Protein AF-A0A2V9GC76-F1 (afdb_monomer_lite)

Structure (mmCIF, N/CA/C/O backbone):
data_AF-A0A2V9GC76-F1
#
_entry.id   AF-A0A2V9GC76-F1
#
loop_
_atom_site.group_PDB
_atom_site.id
_atom_site.type_symbol
_atom_site.label_atom_id
_atom_site.label_alt_id
_atom_site.label_comp_id
_atom_site.label_asym_id
_atom_site.label_entity_id
_atom_site.label_seq_id
_atom_site.pdbx_PDB_ins_code
_atom_site.Cartn_x
_atom_site.Cartn_y
_atom_site.Cartn_z
_atom_site.occupancy
_atom_site.B_iso_or_equiv
_atom_site.auth_seq_id
_atom_site.auth_comp_id
_atom_site.auth_asym_id
_atom_site.auth_atom_id
_atom_site.pdbx_PDB_model_num
ATOM 1 N N . MET A 1 1 ? -2.474 1.916 -22.348 1.00 70.69 1 MET A N 1
ATOM 2 C CA . MET A 1 1 ? -3.633 1.863 -21.421 1.00 70.69 1 MET A CA 1
ATOM 3 C C . MET A 1 1 ? -3.768 0.504 -20.736 1.00 70.69 1 MET A C 1
ATOM 5 O O . MET A 1 1 ? -3.993 0.505 -19.534 1.00 70.69 1 MET A O 1
ATOM 9 N N . GLY A 1 2 ? -3.584 -0.627 -21.434 1.00 88.38 2 GLY A N 1
ATOM 10 C CA . GLY A 1 2 ? -3.675 -1.970 -20.829 1.00 88.38 2 GLY A CA 1
ATOM 11 C C . GLY A 1 2 ? -2.755 -2.197 -19.623 1.00 88.38 2 GLY A C 1
ATOM 12 O O . GLY A 1 2 ? -3.207 -2.721 -18.612 1.00 88.38 2 GLY A O 1
ATOM 13 N N . ASP A 1 3 ? -1.517 -1.703 -19.677 1.00 87.31 3 ASP A N 1
ATOM 14 C CA . ASP A 1 3 ? -0.548 -1.874 -18.583 1.00 87.31 3 ASP A CA 1
ATOM 15 C C . ASP A 1 3 ? -1.008 -1.219 -17.274 1.00 87.31 3 ASP A C 1
ATOM 17 O O . ASP A 1 3 ? -0.982 -1.838 -16.213 1.00 87.31 3 ASP A O 1
ATOM 21 N N . ALA A 1 4 ? -1.512 0.015 -17.353 1.00 87.12 4 ALA A N 1
ATOM 22 C CA . ALA A 1 4 ? -2.045 0.733 -16.198 1.00 87.12 4 ALA A CA 1
ATOM 23 C C . ALA A 1 4 ? -3.303 0.058 -15.629 1.00 87.12 4 ALA A C 1
ATOM 25 O O . ALA A 1 4 ? -3.469 0.004 -14.415 1.00 87.12 4 ALA A O 1
ATOM 26 N N . MET A 1 5 ? -4.165 -0.492 -16.491 1.00 92.44 5 MET A N 1
ATOM 27 C CA . MET A 1 5 ? -5.347 -1.249 -16.059 1.00 92.44 5 MET A CA 1
ATOM 28 C C . MET A 1 5 ? -4.963 -2.551 -15.354 1.00 92.44 5 MET A C 1
ATOM 30 O O . MET A 1 5 ? -5.615 -2.935 -14.388 1.00 92.44 5 MET A O 1
ATOM 34 N N . LEU A 1 6 ? -3.892 -3.212 -15.799 1.00 90.25 6 LEU A N 1
ATOM 35 C CA . LEU A 1 6 ? -3.388 -4.417 -15.149 1.00 90.25 6 LEU A CA 1
ATOM 36 C C . LEU A 1 6 ? -2.838 -4.097 -13.756 1.00 90.25 6 LEU A C 1
ATOM 38 O O . LEU A 1 6 ? -3.185 -4.779 -12.797 1.00 90.25 6 LEU A O 1
ATOM 42 N N . VAL A 1 7 ? -2.057 -3.022 -13.620 1.00 86.62 7 VAL A N 1
ATOM 43 C CA . VAL A 1 7 ? -1.606 -2.541 -12.304 1.00 86.62 7 VAL A CA 1
ATOM 44 C C . VAL A 1 7 ? -2.808 -2.219 -11.416 1.00 86.62 7 VAL A C 1
ATOM 46 O O . VAL A 1 7 ? -2.896 -2.743 -10.311 1.00 86.62 7 VAL A O 1
ATOM 49 N N . LEU A 1 8 ? -3.771 -1.444 -11.925 1.00 89.00 8 LEU A N 1
ATOM 50 C CA . LEU A 1 8 ? -4.992 -1.081 -11.206 1.00 89.00 8 LEU A CA 1
ATOM 51 C C . LEU A 1 8 ? -5.764 -2.319 -10.722 1.00 89.00 8 LEU A C 1
ATOM 53 O O . LEU A 1 8 ? -6.174 -2.365 -9.566 1.00 89.00 8 LEU A O 1
ATOM 57 N N . ALA A 1 9 ? -5.931 -3.337 -11.568 1.00 89.31 9 ALA A N 1
ATOM 58 C CA . ALA A 1 9 ? -6.632 -4.567 -11.210 1.00 89.31 9 ALA A CA 1
ATOM 59 C C . ALA A 1 9 ? -5.942 -5.304 -10.051 1.00 89.31 9 ALA A C 1
ATOM 61 O O . ALA A 1 9 ? -6.601 -5.685 -9.083 1.00 89.31 9 ALA A O 1
ATOM 62 N N . PHE A 1 10 ? -4.614 -5.451 -10.100 1.00 84.38 10 PHE A N 1
ATOM 63 C CA . PHE A 1 10 ? -3.849 -6.051 -9.004 1.00 84.38 10 PHE A CA 1
ATOM 64 C C . PHE A 1 10 ? -3.942 -5.211 -7.724 1.00 84.38 10 PHE A C 1
ATOM 66 O O . PHE A 1 10 ? -4.183 -5.760 -6.649 1.00 84.38 10 PHE A O 1
ATOM 73 N N . THR A 1 11 ? -3.823 -3.885 -7.825 1.00 82.25 11 THR A N 1
ATOM 74 C CA . THR A 1 11 ? -3.977 -2.969 -6.687 1.00 82.25 11 THR A CA 1
ATOM 75 C C . THR A 1 11 ? -5.370 -3.091 -6.051 1.00 82.25 11 THR A C 1
ATOM 77 O O . THR A 1 11 ? -5.473 -3.155 -4.824 1.00 82.25 11 THR A O 1
ATOM 80 N N . LEU A 1 12 ? -6.436 -3.183 -6.853 1.00 85.81 12 LEU A N 1
ATOM 81 C CA . LEU A 1 12 ? -7.818 -3.334 -6.381 1.00 85.81 12 LEU A CA 1
ATOM 82 C C . LEU A 1 12 ? -8.033 -4.671 -5.667 1.00 85.81 12 LEU A C 1
ATOM 84 O O . LEU A 1 12 ? -8.543 -4.691 -4.548 1.00 85.81 12 LEU A O 1
ATOM 88 N N . VAL A 1 13 ? -7.582 -5.781 -6.259 1.00 86.38 13 VAL A N 1
ATOM 89 C CA . VAL A 1 13 ? -7.671 -7.109 -5.629 1.00 86.38 13 VAL A CA 1
ATOM 90 C C . VAL A 1 13 ? -6.883 -7.141 -4.319 1.00 86.38 13 VAL A C 1
ATOM 92 O O . VAL A 1 13 ? -7.393 -7.599 -3.297 1.00 86.38 13 VAL A O 1
ATOM 95 N N . GLY A 1 14 ? -5.667 -6.590 -4.308 1.00 79.00 14 GLY A N 1
ATOM 96 C CA . GLY A 1 14 ? -4.853 -6.492 -3.096 1.00 79.00 14 GLY A CA 1
ATOM 97 C C . GLY A 1 14 ? -5.486 -5.624 -2.001 1.00 79.00 14 GLY A C 1
ATOM 98 O O . GLY A 1 14 ? -5.254 -5.868 -0.816 1.00 79.00 14 GLY A O 1
ATOM 99 N N . SER A 1 15 ? -6.315 -4.647 -2.374 1.00 79.88 15 SER A N 1
ATOM 100 C CA . SER A 1 15 ? -7.054 -3.790 -1.434 1.00 79.88 15 SER A CA 1
ATOM 101 C C . SER A 1 15 ? 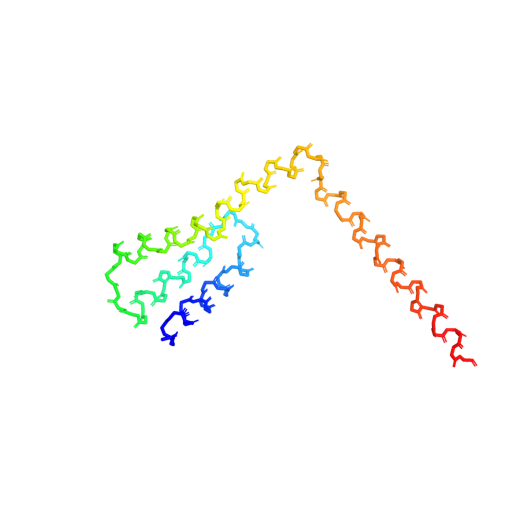-8.210 -4.519 -0.742 1.00 79.88 15 SER A C 1
ATOM 103 O O . SER A 1 15 ? -8.548 -4.187 0.389 1.00 79.88 15 SER A O 1
ATOM 105 N N . ALA A 1 16 ? -8.800 -5.545 -1.357 1.00 79.38 16 ALA A N 1
ATOM 106 C CA . ALA A 1 16 ? -9.856 -6.327 -0.705 1.00 79.38 16 ALA A CA 1
ATOM 107 C C . ALA A 1 16 ? -9.331 -7.116 0.511 1.00 79.38 16 ALA A C 1
ATOM 109 O O . ALA A 1 16 ? -10.054 -7.350 1.474 1.00 79.38 16 ALA A O 1
ATOM 110 N N . VAL A 1 17 ? -8.043 -7.473 0.499 1.00 71.94 17 VAL A N 1
ATOM 111 C CA . VAL A 1 17 ? -7.368 -8.228 1.570 1.00 71.94 17 VAL A CA 1
ATOM 112 C C . VAL A 1 17 ? -6.801 -7.293 2.658 1.00 71.94 17 VAL A C 1
ATOM 114 O O . VAL A 1 17 ? -6.127 -7.729 3.585 1.00 71.94 17 VAL A O 1
ATOM 117 N N . GLN A 1 18 ? -7.064 -5.982 2.575 1.00 72.94 18 GLN A N 1
ATOM 118 C CA . GLN A 1 18 ? -6.486 -4.965 3.465 1.00 72.94 18 GLN A CA 1
ATOM 119 C C . GLN A 1 18 ? -7.054 -4.971 4.894 1.00 72.94 18 GLN A C 1
ATOM 121 O O . GLN A 1 18 ? -6.465 -4.341 5.767 1.00 72.94 18 GLN A O 1
ATOM 126 N N . LEU A 1 19 ? -8.170 -5.666 5.139 1.00 63.53 19 LEU A N 1
ATOM 127 C CA . LEU A 1 19 ? -8.905 -5.673 6.410 1.00 63.53 19 LEU A CA 1
ATOM 128 C C . LEU A 1 19 ? -9.032 -7.119 6.928 1.00 63.53 19 LEU A C 1
ATOM 130 O O . LEU A 1 19 ? -10.000 -7.805 6.606 1.00 63.53 19 LEU A O 1
ATOM 134 N N . PRO A 1 20 ? -7.994 -7.645 7.607 1.00 58.41 20 PRO A N 1
ATOM 135 C CA . PRO A 1 20 ? -8.027 -7.811 9.069 1.00 58.41 20 PRO A CA 1
ATOM 136 C C . PRO A 1 20 ? -6.671 -7.529 9.765 1.00 58.41 20 PRO A C 1
ATOM 138 O O . PRO A 1 20 ? -6.423 -8.003 10.871 1.00 58.41 20 PRO A O 1
ATOM 141 N N . GLY A 1 21 ? -5.780 -6.750 9.146 1.00 56.06 21 GLY A N 1
ATOM 142 C CA . GLY A 1 21 ? -4.483 -6.379 9.718 1.00 56.06 21 GLY A CA 1
ATOM 143 C C . GLY A 1 21 ? -3.807 -5.278 8.902 1.00 56.06 21 GLY A C 1
ATOM 144 O O . GLY A 1 21 ? -3.936 -5.268 7.682 1.00 56.06 21 GLY A O 1
ATOM 145 N N . VAL A 1 22 ? -3.150 -4.346 9.608 1.00 60.69 22 VAL A N 1
ATOM 146 C CA . VAL A 1 22 ? -2.343 -3.203 9.126 1.00 60.69 22 VAL A CA 1
ATOM 147 C C . VAL A 1 22 ? -1.913 -3.369 7.662 1.00 60.69 22 VAL A C 1
ATOM 149 O O . VAL A 1 22 ? -1.178 -4.295 7.343 1.00 60.69 22 VAL A O 1
ATOM 152 N N . GLY A 1 23 ? -2.424 -2.503 6.781 1.00 71.25 23 GLY A N 1
ATOM 153 C CA . GLY A 1 23 ? -2.389 -2.662 5.323 1.00 71.25 23 GLY A CA 1
ATOM 154 C C . GLY A 1 23 ? -1.038 -3.015 4.667 1.00 71.25 23 GLY A C 1
ATOM 155 O O . GLY A 1 23 ? 0.032 -2.891 5.244 1.00 71.25 23 GLY A O 1
ATOM 156 N N . GLY A 1 24 ? -1.120 -3.450 3.405 1.00 77.81 24 GLY A N 1
ATOM 157 C CA . GLY A 1 24 ? -0.007 -3.890 2.553 1.00 77.81 24 GLY A CA 1
ATOM 158 C C . GLY A 1 24 ? -0.414 -4.801 1.377 1.00 77.81 24 GLY A C 1
ATOM 159 O O . GLY A 1 24 ? 0.290 -4.881 0.387 1.00 77.81 24 GLY A O 1
ATOM 160 N N . GLY A 1 25 ? -1.578 -5.454 1.401 1.00 86.38 25 GLY A N 1
ATOM 161 C CA . GLY A 1 25 ? -2.135 -6.231 0.277 1.00 86.38 25 GLY A CA 1
ATOM 162 C C . GLY A 1 25 ? -2.099 -5.541 -1.101 1.00 86.38 25 GLY A C 1
ATOM 163 O O . GLY A 1 25 ? -1.616 -6.141 -2.059 1.00 86.38 25 GLY A O 1
ATOM 164 N N . SER A 1 26 ? -2.520 -4.276 -1.222 1.00 87.12 26 SER A N 1
ATOM 165 C CA . SER A 1 26 ? -2.427 -3.532 -2.494 1.00 87.12 26 SER A CA 1
ATOM 166 C C . SER A 1 26 ? -0.983 -3.219 -2.904 1.00 87.12 26 SER A C 1
ATOM 168 O O . SER A 1 26 ? -0.654 -3.287 -4.090 1.00 87.12 26 SER A O 1
ATOM 170 N N . GLN A 1 27 ? -0.096 -2.970 -1.938 1.00 91.69 27 GLN A N 1
ATOM 171 C CA . GLN A 1 27 ? 1.345 -2.825 -2.157 1.00 91.69 27 GLN A CA 1
ATOM 172 C C . GLN A 1 27 ? 1.959 -4.134 -2.676 1.00 91.69 27 GLN A C 1
ATOM 174 O O . GLN A 1 27 ? 2.637 -4.135 -3.700 1.00 91.69 27 GLN A O 1
ATOM 179 N N . VAL A 1 28 ? 1.693 -5.259 -2.006 1.00 92.12 28 VAL A N 1
ATOM 180 C CA . VAL A 1 28 ? 2.202 -6.591 -2.371 1.00 92.12 28 VAL A CA 1
ATOM 181 C C . VAL A 1 28 ? 1.697 -6.996 -3.752 1.00 92.12 28 VAL A C 1
ATOM 183 O O . VAL A 1 28 ? 2.485 -7.438 -4.584 1.00 92.12 28 VAL A O 1
ATOM 186 N N . ALA A 1 29 ? 0.411 -6.789 -4.038 1.00 91.62 29 ALA A N 1
ATOM 187 C CA . ALA A 1 29 ? -0.152 -7.088 -5.349 1.00 91.62 29 ALA A CA 1
ATOM 188 C C . ALA A 1 29 ? 0.474 -6.224 -6.458 1.00 91.62 29 ALA A C 1
ATOM 190 O O . ALA A 1 29 ? 0.822 -6.744 -7.517 1.00 91.62 29 ALA A O 1
ATOM 191 N N . SER A 1 30 ? 0.698 -4.931 -6.199 1.00 91.38 30 SER A N 1
ATOM 192 C CA . SER A 1 30 ? 1.375 -4.029 -7.144 1.00 91.38 30 SER A CA 1
ATOM 193 C C . SER A 1 30 ? 2.841 -4.4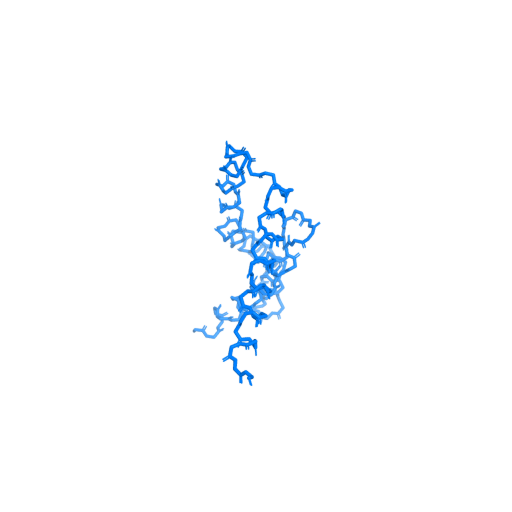29 -7.359 1.00 91.38 30 SER A C 1
ATOM 195 O O . SER A 1 30 ? 3.319 -4.452 -8.489 1.00 91.38 30 SER A O 1
ATOM 197 N N . PHE A 1 31 ? 3.550 -4.819 -6.295 1.00 95.19 31 PHE A N 1
ATOM 198 C CA . PHE A 1 31 ? 4.919 -5.335 -6.375 1.00 95.19 31 PHE A CA 1
ATOM 199 C C . PHE A 1 31 ? 5.005 -6.610 -7.222 1.00 95.19 31 PHE A C 1
ATOM 201 O O . PHE A 1 31 ? 5.906 -6.746 -8.054 1.00 95.19 31 PHE A O 1
ATOM 208 N N . LEU A 1 32 ? 4.054 -7.531 -7.050 1.00 94.06 32 LEU A N 1
ATOM 209 C CA . LEU A 1 32 ? 3.959 -8.729 -7.879 1.00 94.06 32 LEU A CA 1
ATOM 210 C C . LEU A 1 32 ? 3.712 -8.355 -9.341 1.00 94.06 32 LEU A C 1
ATOM 212 O O . LEU A 1 32 ? 4.467 -8.800 -10.196 1.00 94.06 32 LEU A O 1
ATOM 216 N N . ALA A 1 33 ? 2.761 -7.466 -9.638 1.00 94.06 33 ALA A N 1
ATOM 217 C CA . ALA A 1 33 ? 2.528 -7.009 -11.008 1.00 94.06 33 ALA A CA 1
ATOM 218 C C . ALA A 1 33 ? 3.807 -6.427 -11.647 1.00 94.06 33 ALA A C 1
ATOM 220 O O . ALA A 1 33 ? 4.195 -6.833 -12.746 1.00 94.06 33 ALA A O 1
ATOM 221 N N . TYR A 1 34 ? 4.518 -5.542 -10.941 1.00 95.44 34 TYR A N 1
ATOM 222 C CA . TYR A 1 34 ? 5.762 -4.947 -11.437 1.00 95.44 34 TYR A CA 1
ATOM 223 C C . TYR A 1 34 ? 6.872 -5.976 -11.676 1.00 95.44 34 TYR A C 1
ATOM 225 O O . TYR A 1 34 ? 7.545 -5.918 -12.704 1.00 95.44 34 TYR A O 1
ATOM 233 N N . THR A 1 35 ? 7.055 -6.940 -10.776 1.00 96.75 35 THR A N 1
ATOM 234 C CA . THR A 1 35 ? 8.164 -7.903 -10.869 1.00 96.75 35 THR A CA 1
ATOM 235 C C . THR A 1 35 ? 7.866 -9.091 -11.781 1.00 96.75 35 THR A C 1
ATOM 237 O O . THR A 1 35 ? 8.740 -9.522 -12.533 1.00 96.75 35 THR A O 1
ATOM 240 N N . THR A 1 36 ? 6.647 -9.633 -11.756 1.00 94.88 36 THR A N 1
ATOM 241 C CA . THR A 1 36 ? 6.312 -10.866 -12.482 1.00 94.88 36 THR A CA 1
ATOM 242 C C . THR A 1 36 ? 5.794 -10.599 -13.888 1.00 94.88 36 THR A C 1
ATOM 244 O O . THR A 1 36 ? 6.112 -11.367 -14.796 1.00 94.88 36 THR A O 1
ATOM 247 N N . VAL A 1 37 ? 5.017 -9.525 -14.076 1.00 94.44 37 VAL A N 1
ATOM 248 C CA . VAL A 1 37 ? 4.412 -9.178 -15.373 1.00 94.44 37 VAL A CA 1
ATOM 249 C C . VAL A 1 37 ? 5.306 -8.207 -16.130 1.00 94.44 37 VAL A C 1
ATOM 251 O O . VAL A 1 37 ? 5.715 -8.497 -17.250 1.00 94.44 37 VAL A O 1
ATOM 254 N N . PHE A 1 38 ? 5.669 -7.091 -15.496 1.00 93.69 38 PHE A N 1
ATOM 255 C CA . PHE A 1 38 ? 6.456 -6.036 -16.144 1.00 93.69 38 PHE A CA 1
ATOM 256 C C . PHE A 1 38 ? 7.971 -6.234 -16.049 1.00 93.69 38 PHE A C 1
ATOM 258 O O . PHE A 1 38 ? 8.717 -5.485 -16.673 1.00 93.69 38 PHE A O 1
ATOM 265 N N . ARG A 1 39 ? 8.431 -7.253 -15.308 1.00 95.75 39 ARG A N 1
ATOM 266 C CA . ARG A 1 39 ? 9.854 -7.618 -15.168 1.00 95.75 39 ARG A CA 1
ATOM 267 C C . ARG A 1 39 ? 10.736 -6.451 -14.701 1.00 95.75 39 ARG A C 1
ATOM 269 O O . ARG A 1 39 ? 11.911 -6.381 -15.049 1.00 95.75 39 ARG A O 1
ATOM 276 N N . VAL A 1 40 ? 10.166 -5.554 -13.898 1.00 96.31 40 VAL A N 1
ATOM 277 C CA . VAL A 1 40 ? 10.876 -4.442 -13.261 1.00 96.31 40 VAL A CA 1
ATOM 278 C C . VAL A 1 40 ? 11.807 -4.992 -12.182 1.00 96.31 40 VAL A C 1
ATOM 280 O O . VAL A 1 40 ? 11.481 -5.964 -11.493 1.00 96.31 40 VAL A O 1
ATOM 283 N N . GLU A 1 41 ? 12.967 -4.360 -12.021 1.00 97.00 41 GLU A N 1
ATOM 284 C CA . GLU A 1 41 ? 13.902 -4.686 -10.950 1.00 97.00 41 GLU A CA 1
ATOM 285 C C . GLU A 1 41 ? 13.242 -4.536 -9.570 1.00 97.00 41 GLU A C 1
ATOM 287 O O . GLU A 1 41 ? 12.463 -3.612 -9.327 1.00 97.00 41 GLU A O 1
ATOM 292 N N . LYS A 1 42 ? 13.552 -5.454 -8.649 1.00 94.31 42 LYS A N 1
ATOM 293 C CA . LYS A 1 42 ? 12.879 -5.544 -7.344 1.00 94.31 42 LYS A CA 1
ATOM 294 C C . LYS A 1 42 ? 12.996 -4.259 -6.527 1.00 94.31 42 LYS A C 1
ATOM 296 O O . LYS A 1 42 ? 12.030 -3.888 -5.872 1.00 94.31 42 LYS A O 1
ATOM 301 N N . GLU A 1 43 ? 14.140 -3.584 -6.579 1.00 96.38 43 GLU A N 1
ATOM 302 C CA . GLU A 1 43 ? 14.365 -2.343 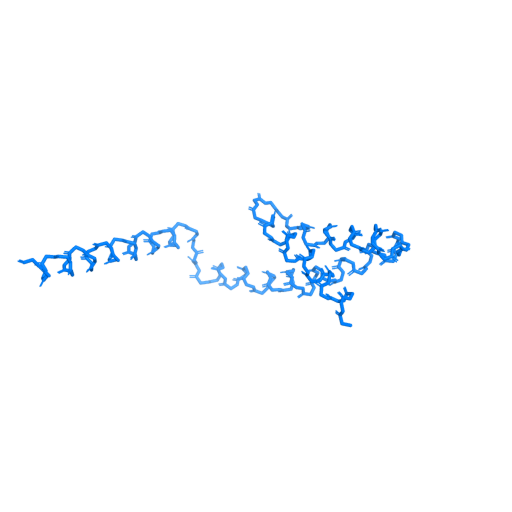-5.831 1.00 96.38 43 GLU A CA 1
ATOM 303 C C . GLU A 1 43 ? 13.411 -1.235 -6.302 1.00 96.38 43 GLU A C 1
ATOM 305 O O . GLU A 1 43 ? 12.654 -0.675 -5.506 1.00 96.38 43 GLU A O 1
ATOM 310 N N . ALA A 1 44 ? 13.353 -0.999 -7.616 1.00 96.06 44 ALA A N 1
ATOM 311 C CA . ALA A 1 44 ? 12.446 -0.024 -8.216 1.00 96.06 44 ALA A CA 1
ATOM 312 C C . ALA A 1 44 ? 10.967 -0.416 -8.047 1.00 96.06 44 ALA A C 1
ATOM 314 O O . ALA A 1 44 ? 10.128 0.430 -7.735 1.00 96.06 44 ALA A O 1
ATOM 315 N N . ALA A 1 45 ? 10.638 -1.702 -8.198 1.00 96.44 45 ALA A N 1
ATOM 316 C CA . ALA A 1 45 ? 9.282 -2.216 -8.017 1.00 96.44 45 ALA A CA 1
ATOM 317 C C . ALA A 1 45 ? 8.779 -2.049 -6.574 1.00 96.44 45 ALA A C 1
ATOM 319 O O . ALA A 1 45 ? 7.605 -1.740 -6.365 1.00 96.44 45 ALA A O 1
ATOM 320 N N . ALA A 1 46 ? 9.652 -2.247 -5.581 1.00 96.19 46 ALA A N 1
ATOM 321 C CA . ALA A 1 46 ? 9.328 -2.044 -4.172 1.00 96.19 46 ALA A CA 1
ATOM 322 C C . ALA A 1 46 ? 9.093 -0.562 -3.865 1.00 96.19 46 ALA A C 1
ATOM 324 O O . ALA A 1 46 ? 8.106 -0.221 -3.217 1.00 96.19 46 ALA A O 1
ATOM 325 N N . ALA A 1 47 ? 9.948 0.327 -4.376 1.00 96.94 47 ALA A N 1
ATOM 326 C CA . ALA A 1 47 ? 9.761 1.765 -4.211 1.00 96.94 47 ALA A CA 1
ATOM 327 C C . ALA A 1 47 ? 8.432 2.235 -4.830 1.00 96.94 47 ALA A C 1
ATOM 329 O O . ALA A 1 47 ? 7.635 2.897 -4.165 1.00 96.94 47 ALA A O 1
ATOM 330 N N . ALA A 1 48 ? 8.152 1.834 -6.074 1.00 95.50 48 ALA A N 1
ATOM 331 C CA . ALA A 1 48 ? 6.925 2.206 -6.773 1.00 95.50 48 ALA A CA 1
ATOM 332 C C . ALA A 1 48 ? 5.663 1.682 -6.069 1.00 95.50 48 ALA A C 1
ATOM 334 O O . ALA A 1 48 ? 4.683 2.417 -5.933 1.00 95.50 48 ALA A O 1
ATOM 335 N N . SER A 1 49 ? 5.679 0.437 -5.582 1.00 93.56 49 SER A N 1
ATOM 336 C CA . SER A 1 49 ? 4.526 -0.148 -4.891 1.00 93.56 49 SER A CA 1
ATOM 337 C C . SER A 1 49 ? 4.253 0.506 -3.534 1.00 93.56 49 SER A C 1
ATOM 339 O O . SER A 1 49 ? 3.089 0.719 -3.194 1.00 93.56 49 SER A O 1
ATOM 341 N N . VAL A 1 50 ? 5.298 0.881 -2.784 1.00 94.44 50 VAL A N 1
ATOM 342 C CA . VAL A 1 50 ? 5.168 1.650 -1.535 1.00 94.44 50 VAL A CA 1
ATOM 343 C C . VAL A 1 50 ? 4.564 3.021 -1.812 1.00 94.44 50 VAL A C 1
ATOM 345 O O . VAL A 1 50 ? 3.612 3.406 -1.141 1.00 94.44 50 VAL A O 1
ATOM 348 N N . VAL A 1 51 ? 5.076 3.751 -2.807 1.00 95.25 51 VAL A N 1
ATOM 349 C CA . VAL A 1 51 ? 4.561 5.085 -3.159 1.00 95.25 51 VAL A CA 1
ATOM 350 C C . VAL A 1 51 ? 3.092 5.011 -3.572 1.00 95.25 51 VAL A C 1
ATOM 352 O O . VAL A 1 51 ? 2.279 5.791 -3.080 1.00 95.25 51 VAL A O 1
ATOM 355 N N . MET A 1 52 ? 2.734 4.036 -4.413 1.00 90.62 52 MET A N 1
ATOM 356 C CA . MET A 1 52 ? 1.343 3.772 -4.794 1.00 90.62 52 MET A CA 1
ATOM 357 C C . MET A 1 52 ? 0.456 3.545 -3.565 1.00 90.62 52 MET A C 1
ATOM 359 O O . MET A 1 52 ? -0.569 4.207 -3.423 1.00 90.62 52 MET A O 1
ATOM 363 N N . TRP A 1 53 ? 0.880 2.672 -2.647 1.00 91.44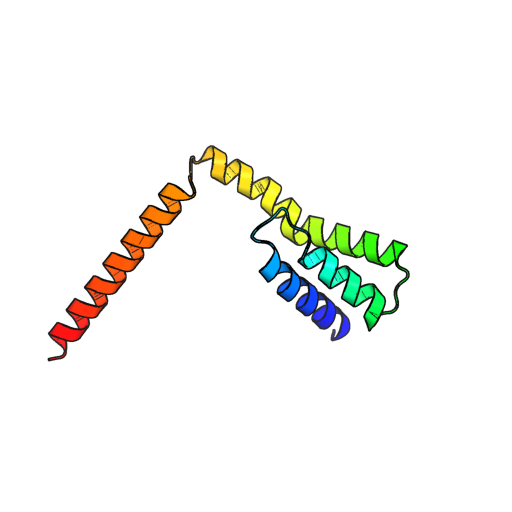 53 TRP A N 1
ATOM 364 C CA . TRP A 1 53 ? 0.144 2.369 -1.418 1.00 91.44 53 TRP A CA 1
ATOM 365 C C . TRP A 1 53 ? 0.002 3.573 -0.478 1.00 91.44 53 TRP A C 1
ATOM 367 O O . TRP A 1 53 ? -1.064 3.790 0.109 1.00 91.44 53 TRP A O 1
ATOM 377 N N . LEU A 1 54 ? 1.058 4.382 -0.353 1.00 91.44 54 LEU A N 1
ATOM 378 C CA . LEU A 1 54 ? 1.044 5.588 0.468 1.00 91.44 54 LEU A CA 1
ATOM 379 C C . LEU A 1 54 ? -0.001 6.587 -0.030 1.00 91.44 54 LEU A C 1
ATOM 381 O O . LEU A 1 54 ? -0.756 7.128 0.775 1.00 91.44 54 LEU A O 1
ATOM 385 N N . ILE A 1 55 ? -0.069 6.801 -1.344 1.00 90.38 55 ILE A N 1
ATOM 386 C CA . ILE A 1 55 ? -0.992 7.764 -1.954 1.00 90.38 55 ILE A CA 1
ATOM 387 C C . ILE A 1 55 ? -2.435 7.246 -1.915 1.00 90.38 55 ILE A C 1
ATOM 389 O O . ILE A 1 55 ? -3.348 8.020 -1.642 1.00 90.38 55 ILE A O 1
ATOM 393 N N . SER A 1 56 ? -2.657 5.954 -2.174 1.00 85.50 56 SER A N 1
ATOM 394 C CA . SER A 1 56 ? -4.010 5.407 -2.322 1.00 85.50 56 SER A CA 1
ATOM 395 C C . SER A 1 56 ? -4.686 5.036 -1.004 1.00 85.50 56 SER A C 1
ATOM 397 O O . SER A 1 56 ? -5.907 5.114 -0.908 1.00 85.50 56 SER A O 1
ATOM 399 N N . PHE A 1 57 ? -3.925 4.576 -0.006 1.00 85.06 57 PHE A N 1
ATOM 400 C CA . PHE A 1 57 ? -4.489 4.020 1.226 1.00 85.06 57 PHE A CA 1
ATOM 401 C C . PHE A 1 57 ? -3.967 4.716 2.480 1.00 85.06 57 PH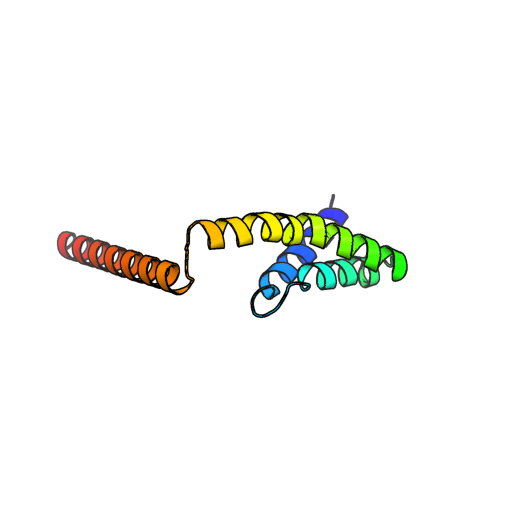E A C 1
ATOM 403 O O . PHE A 1 57 ? -4.766 5.128 3.325 1.00 85.06 57 PHE A O 1
ATOM 410 N N . ALA A 1 58 ? -2.646 4.864 2.619 1.00 88.31 58 ALA A N 1
ATOM 411 C CA . ALA A 1 58 ? -2.074 5.400 3.854 1.00 88.31 58 ALA A CA 1
ATOM 412 C C . ALA A 1 58 ? -2.471 6.867 4.074 1.00 88.31 58 ALA A C 1
ATOM 414 O O . ALA A 1 58 ? -2.910 7.215 5.166 1.00 88.31 58 ALA A O 1
ATOM 415 N N . ALA A 1 59 ? -2.401 7.710 3.038 1.00 89.31 59 ALA A N 1
ATOM 416 C CA . ALA A 1 59 ? -2.789 9.118 3.117 1.00 89.31 59 ALA A CA 1
ATOM 417 C C . ALA A 1 59 ? -4.265 9.289 3.513 1.00 89.31 59 ALA A C 1
ATOM 419 O O . ALA A 1 59 ? -4.579 10.040 4.436 1.00 89.31 59 ALA A O 1
ATOM 420 N N . CYS A 1 60 ? -5.167 8.538 2.873 1.00 87.25 60 CYS A N 1
ATOM 421 C CA . CYS A 1 60 ? -6.590 8.546 3.210 1.00 87.25 60 CYS A CA 1
ATOM 422 C C . CYS A 1 60 ? -6.840 8.062 4.644 1.00 87.25 60 CYS A C 1
ATOM 424 O O . CYS A 1 60 ? -7.638 8.658 5.362 1.00 87.25 60 CYS A O 1
ATOM 426 N N . SER A 1 61 ? -6.129 7.021 5.086 1.00 86.19 61 SER A N 1
ATOM 427 C CA . SER A 1 61 ? -6.264 6.473 6.442 1.00 86.19 61 SER A CA 1
ATOM 428 C C . SER A 1 61 ? -5.754 7.442 7.509 1.00 86.19 61 SER A C 1
ATOM 430 O O . SER A 1 61 ? -6.398 7.604 8.541 1.00 86.19 61 SER A O 1
ATOM 432 N N . LEU A 1 62 ? -4.633 8.126 7.261 1.00 88.25 62 LEU A N 1
ATOM 433 C CA . LEU A 1 62 ? -4.071 9.120 8.182 1.00 88.25 62 LEU A CA 1
ATOM 434 C C . LEU A 1 62 ? -4.991 10.327 8.383 1.00 88.25 62 LEU A C 1
ATOM 436 O O . LEU A 1 62 ? -4.954 10.927 9.449 1.00 88.25 62 LEU A O 1
ATOM 440 N N . ALA A 1 63 ? -5.819 10.674 7.397 1.00 88.25 63 ALA A N 1
ATOM 441 C CA . ALA A 1 63 ? -6.843 11.704 7.552 1.00 88.25 63 ALA A CA 1
ATOM 442 C C . ALA A 1 63 ? -8.145 11.145 8.157 1.00 88.25 63 ALA A C 1
ATOM 444 O O . ALA A 1 63 ? -8.719 11.739 9.068 1.00 88.25 63 ALA A O 1
ATOM 445 N N . GLY A 1 64 ? -8.603 9.988 7.672 1.00 85.69 64 GLY A N 1
ATOM 446 C CA . GLY A 1 64 ? -9.890 9.403 8.047 1.00 85.69 64 GLY A CA 1
ATOM 447 C C . GLY A 1 64 ? -9.924 8.838 9.465 1.00 85.69 64 GLY A C 1
ATOM 448 O O . GLY A 1 64 ? -10.918 9.018 10.162 1.00 85.69 64 GLY A O 1
ATOM 449 N N . VAL A 1 65 ? -8.845 8.196 9.927 1.00 86.31 65 VAL A N 1
ATOM 450 C CA . VAL A 1 65 ? -8.799 7.579 11.264 1.00 86.31 65 VAL A CA 1
ATOM 451 C C . VAL A 1 65 ? -8.873 8.631 12.379 1.00 86.31 65 VAL A C 1
ATOM 453 O O . VAL A 1 65 ? -9.727 8.477 13.252 1.00 86.31 65 VAL A O 1
ATOM 456 N N . PRO A 1 66 ? -8.075 9.721 12.376 1.00 88.00 66 PRO A N 1
ATOM 457 C CA . PRO A 1 66 ? -8.213 10.771 13.384 1.00 88.00 66 PRO A CA 1
ATOM 458 C C . PRO A 1 66 ? -9.581 11.447 13.368 1.00 88.00 66 PRO A C 1
ATOM 460 O O . PRO A 1 66 ? -10.111 11.735 14.437 1.00 88.00 66 PRO A O 1
ATOM 463 N N . LEU A 1 67 ? -10.173 11.663 12.187 1.00 86.75 67 LEU A N 1
ATOM 464 C CA . LEU A 1 67 ? -11.516 12.234 12.072 1.00 86.75 67 LEU A CA 1
ATOM 465 C C . LEU A 1 67 ? -12.572 11.314 12.706 1.00 86.75 67 LEU A C 1
ATOM 467 O O . LEU A 1 67 ? -13.373 11.776 13.515 1.00 86.75 67 LEU A O 1
ATOM 471 N N . LEU A 1 68 ? -12.514 10.005 12.427 1.00 85.69 68 LEU A N 1
ATOM 472 C CA . LEU A 1 68 ? -13.398 9.009 13.047 1.00 85.69 68 LEU A CA 1
ATOM 473 C C . LEU A 1 68 ? -13.264 8.985 14.576 1.00 85.69 68 LEU A C 1
ATOM 475 O O . LEU A 1 68 ? -14.263 8.879 15.289 1.00 85.69 68 LEU A O 1
ATOM 479 N N . ILE A 1 69 ? -12.028 9.081 15.077 1.00 85.12 69 ILE A N 1
ATOM 480 C CA . ILE A 1 69 ? -11.747 9.119 16.516 1.00 85.12 69 ILE A CA 1
ATOM 481 C C . ILE A 1 69 ? -12.290 10.416 17.130 1.00 85.12 69 ILE A C 1
ATOM 483 O O . ILE A 1 69 ? -12.919 10.363 18.186 1.00 85.12 69 ILE A O 1
ATOM 487 N N . HIS A 1 70 ? -12.085 11.564 16.476 1.00 84.50 70 HIS A N 1
ATOM 488 C CA . HIS A 1 70 ? -12.538 12.871 16.958 1.00 84.50 70 HIS A CA 1
ATOM 489 C C . HIS A 1 70 ? -14.069 12.964 17.041 1.00 84.50 70 HIS A C 1
ATOM 491 O O . HIS A 1 70 ? -14.599 13.537 17.989 1.00 84.50 70 HIS A O 1
ATOM 497 N N . GLU A 1 71 ? -14.793 12.356 16.098 1.00 81.94 71 GLU A N 1
ATOM 498 C CA . GLU A 1 71 ? -16.261 12.279 16.135 1.00 81.94 71 GLU A CA 1
ATOM 499 C C . GLU A 1 71 ? -16.803 11.212 17.109 1.00 81.94 71 GLU A C 1
ATOM 501 O O . GLU A 1 71 ? -18.017 11.068 17.273 1.00 81.94 71 GLU A O 1
ATOM 506 N N . GLY A 1 72 ? -15.928 10.461 17.790 1.00 72.88 72 GLY A N 1
ATOM 507 C CA . GLY A 1 72 ? -16.323 9.450 18.773 1.00 72.88 72 GLY A CA 1
ATOM 508 C C . GLY A 1 72 ? -17.059 8.252 18.162 1.00 72.88 72 GLY A C 1
ATOM 509 O O . GLY A 1 72 ? -17.798 7.547 18.859 1.00 72.88 72 GLY A O 1
ATOM 510 N N . PHE A 1 73 ? -16.888 8.011 16.859 1.00 67.62 73 PHE A N 1
ATOM 511 C CA . PHE A 1 73 ? -17.515 6.899 16.155 1.00 67.62 73 PHE A CA 1
ATOM 512 C C . PHE A 1 73 ? -16.812 5.584 16.514 1.00 67.62 73 PHE A C 1
ATOM 514 O O . PHE A 1 73 ? -15.817 5.178 15.919 1.00 67.62 73 PHE A O 1
ATOM 521 N N . SER A 1 74 ? -17.339 4.894 17.526 1.00 75.44 74 SER A N 1
ATOM 522 C CA . SER A 1 74 ? -16.932 3.522 17.836 1.00 75.44 74 SER A CA 1
ATOM 523 C C . SER A 1 74 ? -17.486 2.556 16.787 1.00 75.44 74 SER A C 1
ATOM 525 O O . SER A 1 74 ? -18.642 2.681 16.375 1.00 75.44 74 SER A O 1
ATOM 527 N N . LEU A 1 75 ? -16.706 1.529 16.427 1.00 73.00 75 LEU A N 1
ATOM 528 C CA . LEU A 1 75 ? -17.173 0.388 15.623 1.00 73.00 75 LEU A CA 1
ATOM 529 C C . LEU A 1 75 ? -18.463 -0.227 16.194 1.00 73.00 75 LEU A C 1
ATOM 531 O O . LEU A 1 75 ? -19.291 -0.728 15.441 1.00 73.00 75 LEU A O 1
ATOM 535 N N . GLY A 1 76 ? -18.676 -0.134 17.513 1.00 76.31 76 GLY A N 1
ATOM 536 C CA . GLY A 1 76 ? -19.927 -0.544 18.155 1.00 76.31 76 GLY A CA 1
ATOM 537 C C . GLY A 1 76 ? -21.126 0.343 17.802 1.00 76.31 76 GLY A C 1
ATOM 538 O O . GLY A 1 76 ? -22.212 -0.177 17.568 1.00 76.31 76 GLY A O 1
ATOM 539 N N . LYS A 1 77 ? -20.934 1.664 17.698 1.00 78.38 77 LYS A N 1
ATOM 540 C CA . LYS A 1 77 ? -21.988 2.615 17.305 1.00 78.38 77 LYS A CA 1
ATOM 541 C C . LYS A 1 77 ? -22.332 2.470 15.821 1.00 78.38 77 LYS A C 1
ATOM 543 O O . LYS A 1 77 ? -23.506 2.455 15.476 1.00 78.38 77 LYS A O 1
ATOM 548 N N . LEU A 1 78 ? -21.318 2.267 14.971 1.00 79.88 78 LEU A N 1
ATOM 549 C CA . LEU A 1 78 ? -21.507 1.918 13.555 1.00 79.88 78 LEU A CA 1
ATOM 550 C C . LEU A 1 78 ? -22.295 0.615 13.404 1.00 79.88 78 LEU A C 1
ATOM 552 O O . LEU A 1 78 ? -23.223 0.546 12.608 1.00 79.88 78 LEU A O 1
ATOM 556 N N . ARG A 1 79 ? -21.962 -0.403 14.205 1.00 80.62 79 ARG A N 1
ATOM 557 C CA . ARG A 1 79 ? -22.681 -1.678 14.199 1.00 80.62 79 ARG A CA 1
ATOM 558 C C . ARG A 1 79 ? -24.133 -1.517 14.643 1.00 80.62 79 ARG A C 1
ATOM 560 O O . ARG A 1 79 ? -25.009 -2.084 14.010 1.00 80.62 79 ARG A O 1
ATOM 567 N N . GLN A 1 80 ? -24.393 -0.726 15.681 1.00 85.94 80 GLN A N 1
ATOM 568 C CA . GLN A 1 80 ? -25.756 -0.460 16.141 1.00 85.94 80 GLN A CA 1
ATOM 569 C C . GLN A 1 80 ? -26.592 0.270 15.078 1.00 85.94 80 GLN A C 1
ATOM 571 O O . GLN A 1 80 ? -27.747 -0.082 14.867 1.00 85.94 80 GLN A O 1
ATOM 576 N N . MET A 1 81 ? -26.003 1.246 14.380 1.00 85.12 81 MET A N 1
ATOM 577 C CA . MET A 1 81 ? -26.660 1.929 13.260 1.00 85.12 81 MET A CA 1
ATOM 578 C C . MET A 1 81 ? -26.960 0.968 12.104 1.00 85.12 81 MET A C 1
ATOM 580 O O . MET A 1 81 ? -28.065 0.995 11.574 1.00 85.12 81 MET A O 1
ATOM 584 N N . ALA A 1 82 ? -26.016 0.086 11.764 1.00 86.81 82 ALA A N 1
ATOM 585 C CA . ALA A 1 82 ? -26.197 -0.904 10.705 1.00 86.81 82 ALA A CA 1
ATOM 586 C C . ALA A 1 82 ? -27.306 -1.927 11.019 1.00 86.81 82 ALA A C 1
ATOM 588 O O . ALA A 1 82 ? -28.053 -2.309 10.122 1.00 86.81 82 ALA A O 1
ATOM 589 N N . GLU A 1 83 ? -27.436 -2.366 12.277 1.00 89.88 83 GLU A N 1
ATOM 590 C CA . GLU A 1 83 ? -28.535 -3.257 12.684 1.00 89.88 83 GLU A CA 1
ATOM 591 C C . GLU A 1 83 ? -29.893 -2.539 12.612 1.00 89.88 83 GLU A C 1
ATOM 593 O O . GLU A 1 83 ? -30.834 -3.084 12.044 1.00 89.88 83 GLU A O 1
ATOM 598 N N . HIS A 1 84 ? -29.985 -1.287 13.076 1.00 87.25 84 HIS A N 1
ATOM 599 C CA . HIS A 1 84 ? -31.231 -0.510 13.014 1.00 87.25 84 HIS A CA 1
ATOM 600 C C . HIS A 1 84 ? -31.683 -0.227 11.568 1.00 87.25 84 HIS A C 1
ATOM 602 O O . HIS A 1 84 ? -32.871 -0.246 11.258 1.00 87.25 84 HIS A O 1
ATOM 608 N N . GLU A 1 85 ? -30.740 0.012 10.653 1.00 85.88 85 GLU A N 1
ATOM 609 C CA . GLU A 1 85 ? -31.028 0.188 9.224 1.00 85.88 85 GLU A CA 1
ATOM 610 C C . GLU A 1 85 ? -31.526 -1.117 8.577 1.00 85.88 85 GLU A C 1
ATOM 612 O O . GLU A 1 85 ? -32.423 -1.104 7.733 1.00 85.88 85 GLU A O 1
ATOM 617 N N . LYS A 1 86 ? -30.997 -2.263 9.018 1.00 85.81 86 LYS A N 1
ATOM 618 C CA . LYS A 1 86 ? -31.416 -3.591 8.560 1.00 85.81 86 LYS A CA 1
ATOM 619 C C . LYS A 1 86 ? -32.800 -3.986 9.088 1.00 85.81 86 LYS A C 1
ATOM 621 O O . LYS A 1 86 ? -33.573 -4.588 8.345 1.00 85.81 86 LYS A O 1
ATOM 626 N N . GLU A 1 87 ? -33.117 -3.637 10.334 1.00 85.31 87 GLU A N 1
ATOM 627 C CA . GLU A 1 87 ? -34.449 -3.816 10.930 1.00 85.31 87 GLU A CA 1
ATOM 628 C C . GLU A 1 87 ? -35.494 -2.968 10.194 1.00 85.31 87 GLU A C 1
ATOM 630 O O . GLU A 1 87 ? -36.490 -3.513 9.719 1.00 85.31 87 GLU A O 1
ATOM 635 N N . ALA A 1 88 ? -35.207 -1.682 9.965 1.00 82.44 88 ALA A N 1
ATOM 636 C CA . ALA A 1 88 ? -36.077 -0.800 9.190 1.00 82.44 88 ALA A CA 1
ATOM 637 C C . ALA A 1 88 ? -36.280 -1.306 7.750 1.00 82.44 88 ALA A C 1
ATOM 639 O O . ALA A 1 88 ? -37.394 -1.287 7.229 1.00 82.44 88 ALA A O 1
ATOM 640 N N . ALA A 1 89 ? -35.234 -1.809 7.087 1.00 80.50 89 ALA A N 1
ATOM 641 C CA . ALA A 1 89 ? -35.365 -2.399 5.754 1.00 80.50 89 ALA A CA 1
ATOM 642 C C . ALA A 1 89 ? -36.243 -3.668 5.748 1.00 80.50 89 ALA A C 1
ATOM 644 O O . ALA A 1 89 ? -36.959 -3.906 4.777 1.00 80.50 89 ALA A O 1
ATOM 645 N N . SER A 1 90 ? -36.219 -4.469 6.820 1.00 76.69 90 SER A N 1
ATOM 646 C CA . SER A 1 90 ? -37.055 -5.670 6.953 1.00 76.69 90 SER A CA 1
ATOM 647 C C . SER A 1 90 ? -38.523 -5.342 7.244 1.00 76.69 90 SER A C 1
ATOM 649 O O . SER A 1 90 ? -39.397 -6.040 6.731 1.00 76.69 90 SER A O 1
ATOM 651 N N . GLU A 1 91 ? -38.804 -4.299 8.031 1.00 75.75 91 GLU A N 1
ATOM 652 C CA . GLU A 1 91 ? -40.172 -3.805 8.261 1.00 75.75 91 GLU A CA 1
ATOM 653 C C . GLU A 1 91 ? -40.799 -3.293 6.961 1.00 75.75 91 GLU A C 1
ATOM 655 O O . GLU A 1 91 ? -41.875 -3.752 6.584 1.00 75.75 91 GLU A O 1
ATOM 660 N N . ASN A 1 92 ? -40.076 -2.462 6.202 1.00 71.50 92 ASN A N 1
ATOM 661 C CA . ASN A 1 92 ? -40.558 -1.936 4.920 1.00 71.50 92 ASN A CA 1
ATOM 662 C C . ASN A 1 92 ? -40.875 -3.049 3.899 1.00 71.50 92 ASN A C 1
ATOM 664 O O . ASN A 1 92 ? -41.827 -2.938 3.131 1.00 71.50 92 ASN A O 1
ATOM 668 N N . VAL A 1 93 ? -40.103 -4.143 3.881 1.00 72.31 93 VAL A N 1
ATOM 669 C CA . VAL A 1 93 ? -40.373 -5.300 3.004 1.00 72.31 93 VAL A CA 1
ATOM 670 C C . VAL A 1 93 ? -41.611 -6.079 3.457 1.00 72.31 93 VAL A C 1
ATOM 672 O O . VAL A 1 93 ? -42.390 -6.521 2.610 1.00 72.31 93 VAL A O 1
ATOM 675 N N . ASN A 1 94 ? -41.823 -6.229 4.767 1.00 67.81 94 ASN A N 1
ATOM 676 C CA . ASN A 1 94 ? -43.014 -6.892 5.301 1.00 67.81 94 ASN A CA 1
ATOM 677 C C . ASN A 1 94 ? -44.291 -6.080 5.034 1.00 67.81 94 ASN A C 1
ATOM 679 O O . ASN A 1 94 ? -45.280 -6.649 4.579 1.00 67.81 94 ASN A O 1
ATOM 683 N N . GLU A 1 95 ? -44.263 -4.758 5.221 1.00 64.69 95 GLU A N 1
ATOM 684 C CA . GLU A 1 95 ? -45.409 -3.879 4.935 1.00 64.69 95 GLU A CA 1
ATOM 685 C C . GLU A 1 95 ? -45.759 -3.838 3.433 1.00 64.69 95 GLU A C 1
ATOM 687 O O . GLU A 1 95 ? -46.927 -3.751 3.037 1.00 64.69 95 GLU A O 1
ATOM 692 N N . GLN A 1 96 ? -44.753 -3.957 2.562 1.00 60.53 96 GLN A N 1
ATOM 693 C CA . GLN A 1 96 ? -44.946 -3.956 1.111 1.00 60.53 96 GLN A CA 1
ATOM 694 C C . GLN A 1 96 ? -45.387 -5.321 0.551 1.00 60.53 96 GLN A C 1
ATOM 696 O O . GLN A 1 96 ? -46.011 -5.378 -0.508 1.00 60.53 96 GLN A O 1
ATOM 701 N N . GLY A 1 97 ? -45.112 -6.416 1.267 1.00 59.38 97 GLY A N 1
ATOM 702 C CA . GLY A 1 97 ? -45.660 -7.745 0.982 1.00 59.38 97 GLY A CA 1
ATOM 703 C C . GLY A 1 97 ? -47.110 -7.915 1.448 1.00 59.38 97 GLY A C 1
ATOM 704 O O . GLY A 1 97 ? -47.895 -8.565 0.764 1.00 59.38 97 GLY A O 1
ATOM 705 N N . GLU A 1 98 ? -47.484 -7.291 2.569 1.00 58.72 98 GLU A N 1
ATOM 706 C CA . GLU A 1 98 ? -48.841 -7.359 3.134 1.00 58.72 98 GLU A CA 1
ATOM 707 C C . GLU A 1 98 ? -49.8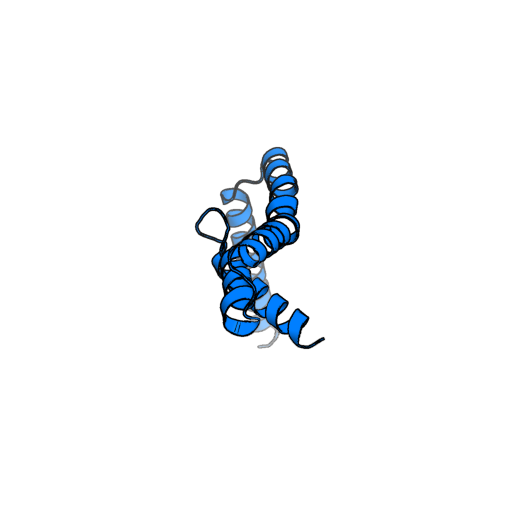51 -6.475 2.374 1.00 58.72 98 GLU A C 1
ATOM 709 O O . GLU A 1 98 ? -51.033 -6.794 2.316 1.00 58.72 98 GLU A O 1
ATOM 714 N N . SER A 1 99 ? -49.389 -5.408 1.713 1.00 58.66 99 SER A N 1
ATOM 715 C CA . SER A 1 99 ? -50.213 -4.536 0.853 1.00 58.66 99 SER A CA 1
ATOM 716 C C . SER A 1 99 ? -50.400 -5.038 -0.589 1.00 58.66 99 SER A C 1
ATOM 718 O O . SER A 1 99 ? -51.180 -4.454 -1.346 1.00 58.66 99 SER A O 1
ATOM 720 N N . ALA A 1 100 ? -49.699 -6.107 -0.982 1.00 59.09 100 ALA A N 1
ATOM 721 C CA . ALA A 1 100 ? -49.803 -6.739 -2.300 1.00 59.09 100 ALA A CA 1
ATOM 722 C C . ALA A 1 100 ? -50.673 -8.016 -2.310 1.00 59.09 100 ALA A C 1
ATOM 724 O O . ALA A 1 100 ? -50.822 -8.631 -3.371 1.00 59.09 100 ALA A O 1
ATOM 725 N N . GLN A 1 101 ? -51.229 -8.412 -1.157 1.00 48.84 101 GLN A N 1
ATOM 726 C CA . GLN A 1 101 ? -52.084 -9.592 -0.969 1.00 48.84 101 GLN A CA 1
ATOM 727 C C . GLN A 1 101 ? -53.531 -9.193 -0.657 1.00 48.84 101 GLN A C 1
ATOM 729 O O . GLN A 1 101 ? -54.436 -9.959 -1.062 1.00 48.84 101 GLN A O 1
#

Radius of gyration: 20.61 Å; chains: 1; bounding box: 66×24×40 Å

pLDDT: mean 83.3, std 11.23, range [48.84, 97.0]

Foldseek 3Di:
DVLVVQLVVQLVVLVVVQPPDHGDRSLVSQLCSCCVVVVHDNVVSNVVSVVVCCVPPVVCCVVVVVVCVVVVPDPVNVVVVVVVVVVVVVVVVVVVVVVVD

Secondary structure (DSSP, 8-state):
-HHHHHHHHHHHHHHHTTSSSSS-HHHHHHHHIIIIIS---HHHHHHHHHHHHIIIIIHHHHHHHHHHHHTT--HHHHHHHHHHHHHHHHHHHHHHHHTT-

Sequence (101 aa):
MGDAMLVLAFTLVGSAVQLPGVGGGSQVASFLAYTTVFRVEKEAAAAASVVMWLISFAACSLAGVPLLIHEGFSLGKLRQMAEHEKEAASENVNEQGESAQ